Protein AF-A0A7V9C9K3-F1 (afdb_monomer)

Nearest PDB structures (foldseek):
  7qtt-assembly1_I  TM=2.173E-01  e=8.677E+00  Homo sapiens

pLDDT: mean 74.56, std 14.45, range [40.59, 89.12]

Radius of gyration: 14.5 Å; Cα contacts (8 Å, |Δi|>4): 79; chains: 1; bounding box: 50×24×31 Å

Foldseek 3Di:
DDPPPPDDDDPDAADPPPRRPGFAAPVRDDPVLNVVLCVDPVVVVDPPVVCNVAWTADSVPRDIDPPRPPPPD

Mean predicted aligned error: 9.67 Å

Secondary structure (DSSP, 8-state):
----------TT---TTT--S--EEGGGS-HHHHHHHHHSTHHHHS-HHHHHHH-EE-TTT-PEE--------

Sequence (73 aa):
MRDFTTDKFGSEKSCPRCGAERLRAWSELTNEEQEIVRRLPGAFDFPLRERAGQHLWCVRCFYETTERLPRNV

Structure (mmCIF, N/CA/C/O backbone):
data_AF-A0A7V9C9K3-F1
#
_entry.id   AF-A0A7V9C9K3-F1
#
loop_
_atom_site.group_PDB
_atom_site.id
_atom_site.type_symbol
_atom_site.label_atom_id
_atom_site.label_alt_id
_atom_site.label_comp_id
_atom_site.label_asym_id
_atom_site.label_entity_id
_atom_site.label_seq_id
_atom_site.pdbx_PDB_ins_code
_atom_site.Cartn_x
_atom_site.Cartn_y
_atom_site.Cartn_z
_atom_site.occupancy
_atom_site.B_iso_or_equiv
_atom_site.auth_seq_id
_atom_site.auth_comp_id
_atom_site.auth_asym_id
_atom_site.auth_atom_id
_atom_site.pdbx_PDB_model_num
ATOM 1 N N . MET A 1 1 ? -40.499 13.273 -6.032 1.00 47.75 1 MET A N 1
ATOM 2 C CA . MET A 1 1 ? -39.165 12.992 -5.468 1.00 47.75 1 MET A CA 1
ATOM 3 C C . MET A 1 1 ? -38.696 11.682 -6.065 1.00 47.75 1 MET A C 1
ATOM 5 O O . MET A 1 1 ? -39.386 10.688 -5.892 1.00 47.75 1 MET A O 1
ATOM 9 N N . ARG A 1 2 ? -37.648 11.707 -6.891 1.00 50.75 2 ARG A N 1
ATOM 10 C CA . ARG A 1 2 ? -36.984 10.494 -7.377 1.00 50.75 2 ARG A CA 1
ATOM 11 C C . ARG A 1 2 ? -35.528 10.607 -6.956 1.00 50.75 2 ARG A C 1
ATOM 13 O O . ARG A 1 2 ? -34.779 11.375 -7.553 1.00 50.75 2 ARG A O 1
ATOM 20 N N . ASP A 1 3 ? -35.193 9.892 -5.895 1.00 53.56 3 ASP A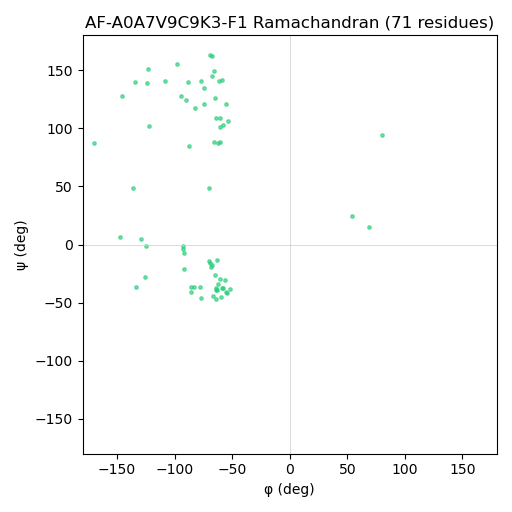 N 1
ATOM 21 C CA . ASP A 1 3 ? -33.842 9.635 -5.424 1.00 53.56 3 ASP A CA 1
ATOM 22 C C . ASP A 1 3 ? -33.119 8.786 -6.471 1.00 53.56 3 ASP A C 1
ATOM 24 O O . ASP A 1 3 ? -33.163 7.559 -6.461 1.00 53.56 3 ASP A O 1
ATOM 28 N N . PHE A 1 4 ? -32.497 9.457 -7.436 1.00 54.91 4 PHE A N 1
ATOM 29 C CA . PHE A 1 4 ? -31.476 8.844 -8.269 1.00 54.91 4 PHE A CA 1
ATOM 30 C C . PHE A 1 4 ? -30.148 9.016 -7.542 1.00 54.91 4 PHE A C 1
ATOM 32 O O . PHE A 1 4 ? -29.402 9.964 -7.782 1.00 54.91 4 PHE A O 1
ATOM 39 N N . THR A 1 5 ? -29.849 8.096 -6.630 1.00 58.50 5 THR A N 1
ATOM 40 C CA . THR A 1 5 ? -28.461 7.771 -6.310 1.00 58.50 5 THR A CA 1
ATOM 41 C C . THR A 1 5 ? -27.838 7.210 -7.585 1.00 58.50 5 THR A C 1
ATOM 43 O O . THR A 1 5 ? -27.895 6.012 -7.852 1.00 58.50 5 THR A O 1
ATOM 46 N N . THR A 1 6 ? -27.317 8.112 -8.421 1.00 55.12 6 THR A N 1
ATOM 47 C CA . THR A 1 6 ? -26.463 7.789 -9.564 1.00 55.12 6 THR A CA 1
ATOM 48 C C . THR A 1 6 ? -25.224 7.078 -9.032 1.00 55.12 6 THR A C 1
ATOM 50 O O . THR A 1 6 ? -24.216 7.682 -8.676 1.00 55.12 6 THR A O 1
ATOM 53 N N . ASP A 1 7 ? -25.361 5.762 -8.930 1.00 63.53 7 ASP A N 1
ATOM 54 C CA . ASP A 1 7 ? -24.289 4.796 -9.041 1.00 63.53 7 ASP A CA 1
ATOM 55 C C . ASP A 1 7 ? -23.633 4.965 -10.422 1.00 63.53 7 ASP A C 1
ATOM 57 O O . ASP A 1 7 ? -24.319 5.159 -11.429 1.00 63.53 7 ASP A O 1
ATOM 61 N N . LYS A 1 8 ? -22.304 4.837 -10.444 1.00 58.44 8 LYS A N 1
ATOM 62 C CA . LYS A 1 8 ? -21.403 4.848 -11.613 1.00 58.44 8 LYS A CA 1
ATOM 63 C C . LYS A 1 8 ? -21.045 6.218 -12.179 1.00 58.44 8 LYS A C 1
ATOM 65 O O . LYS A 1 8 ? -21.714 6.744 -13.051 1.00 58.44 8 LYS A O 1
ATOM 70 N N . PHE A 1 9 ? -19.913 6.745 -11.718 1.00 45.88 9 PHE A N 1
ATOM 71 C CA . PHE A 1 9 ? -18.640 6.752 -12.459 1.00 45.88 9 PHE A CA 1
ATOM 72 C C . PHE A 1 9 ? -17.547 7.209 -11.480 1.00 45.88 9 PHE A C 1
ATOM 74 O O . PHE A 1 9 ? -17.262 8.391 -11.340 1.00 45.88 9 PHE A O 1
ATOM 81 N N . GLY A 1 10 ? -16.976 6.257 -10.743 1.00 40.59 10 GLY A N 1
ATOM 82 C CA . GLY A 1 10 ? -15.869 6.487 -9.812 1.00 40.59 10 GLY A CA 1
ATOM 83 C C . GLY A 1 10 ? -14.823 5.394 -9.969 1.00 40.59 10 GLY A C 1
ATOM 84 O O . GLY A 1 10 ? -14.439 4.752 -8.997 1.00 40.59 10 GLY A O 1
ATOM 85 N N . SER A 1 11 ? -14.440 5.117 -11.213 1.00 49.19 11 SER A N 1
ATOM 86 C CA . SER A 1 11 ? -13.498 4.070 -11.607 1.00 49.19 11 SER A CA 1
ATOM 87 C C . SER A 1 11 ? -12.060 4.378 -11.189 1.00 49.19 11 SER A C 1
ATOM 89 O O . SER A 1 11 ? -11.181 4.302 -12.037 1.00 49.19 11 SER A O 1
ATOM 91 N N . GLU A 1 12 ? -11.785 4.775 -9.942 1.00 55.59 12 GLU A N 1
ATOM 92 C CA . GLU A 1 12 ? -10.407 5.155 -9.613 1.00 55.59 12 GLU A CA 1
ATOM 93 C C . GLU A 1 12 ? -9.809 4.605 -8.326 1.00 55.59 12 GLU A C 1
ATOM 95 O O . GLU A 1 12 ? -8.619 4.317 -8.378 1.00 55.59 12 GLU A O 1
ATOM 100 N N . LYS A 1 13 ? -10.492 4.426 -7.181 1.00 63.75 13 LYS A N 1
ATOM 101 C CA . LYS A 1 13 ? -9.727 4.081 -5.954 1.00 63.75 13 LYS A CA 1
ATOM 102 C C . LYS A 1 13 ? -10.391 3.187 -4.911 1.00 63.75 13 LYS A C 1
ATOM 104 O O . LYS A 1 13 ? -9.784 3.002 -3.868 1.00 63.75 13 LYS A O 1
ATOM 109 N N . SER A 1 14 ? -11.564 2.601 -5.105 1.00 74.00 14 SER A N 1
ATOM 110 C CA . SER A 1 14 ? -12.150 1.780 -4.031 1.00 74.00 14 SER A CA 1
ATOM 111 C C . SER A 1 14 ? -11.486 0.404 -3.923 1.00 74.00 14 SER A C 1
ATOM 113 O O . SER A 1 14 ? -11.130 -0.214 -4.924 1.00 74.00 14 SER A O 1
ATOM 115 N N . CYS A 1 15 ? -11.285 -0.088 -2.699 1.00 81.06 15 CYS A N 1
ATOM 116 C CA . CYS A 1 15 ? -10.633 -1.375 -2.490 1.00 81.06 15 CYS A CA 1
ATOM 117 C C . CYS A 1 15 ? -11.586 -2.536 -2.835 1.00 81.06 15 CYS A C 1
ATOM 119 O O . CYS A 1 15 ? -12.602 -2.687 -2.149 1.00 81.06 15 CYS A O 1
ATOM 121 N N . PRO A 1 16 ? -11.242 -3.425 -3.788 1.00 78.75 16 PRO A N 1
ATOM 122 C CA . PRO A 1 16 ? -12.115 -4.534 -4.184 1.00 78.75 16 PRO A CA 1
ATOM 123 C C . PRO A 1 16 ? -12.253 -5.617 -3.103 1.00 78.75 16 PRO A C 1
ATOM 125 O O . PRO A 1 16 ? -13.160 -6.440 -3.165 1.00 78.75 16 PRO A O 1
ATOM 128 N N . ARG A 1 17 ? -11.363 -5.640 -2.100 1.00 80.31 17 ARG A N 1
ATOM 129 C CA . ARG A 1 17 ? -11.379 -6.642 -1.021 1.00 80.31 17 ARG A CA 1
ATOM 130 C C . ARG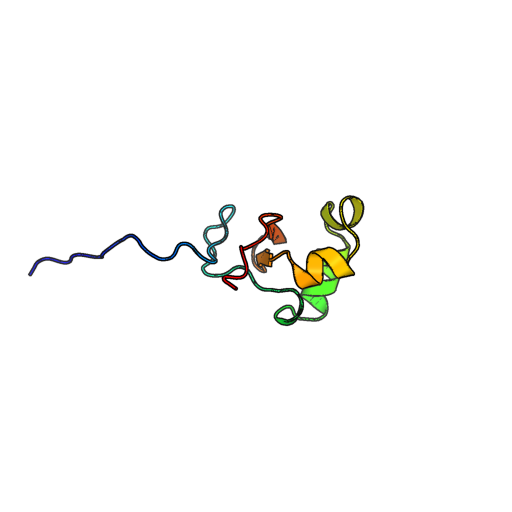 A 1 17 ? -12.293 -6.282 0.140 1.00 80.31 17 ARG A C 1
ATOM 132 O O . ARG A 1 17 ? -12.936 -7.169 0.686 1.00 80.31 17 ARG A O 1
ATOM 139 N N . CYS A 1 18 ? -12.310 -5.019 0.556 1.00 84.69 18 CYS A N 1
ATOM 140 C CA . CYS A 1 18 ? -13.038 -4.596 1.757 1.00 84.69 18 CYS A CA 1
ATOM 141 C C . CYS A 1 18 ? -14.041 -3.465 1.515 1.00 84.69 18 CYS A C 1
ATOM 143 O O . CYS A 1 18 ? -14.684 -3.025 2.465 1.00 84.69 18 CYS A O 1
ATOM 145 N N . GLY A 1 19 ? -14.149 -2.958 0.282 1.00 76.62 19 GLY A N 1
ATOM 146 C CA . GLY A 1 19 ? -15.034 -1.842 -0.051 1.00 76.62 19 GLY A CA 1
ATOM 147 C C . GLY A 1 19 ? -14.604 -0.505 0.557 1.00 76.62 19 GLY A C 1
ATOM 148 O O . GLY A 1 19 ? -15.403 0.422 0.613 1.00 76.62 19 GLY A O 1
ATOM 149 N N . ALA A 1 20 ? -13.363 -0.385 1.047 1.00 80.62 20 ALA A N 1
ATOM 150 C CA . ALA A 1 20 ? -12.852 0.891 1.540 1.00 80.62 20 ALA A CA 1
ATOM 151 C C . ALA A 1 20 ? -12.833 1.935 0.419 1.00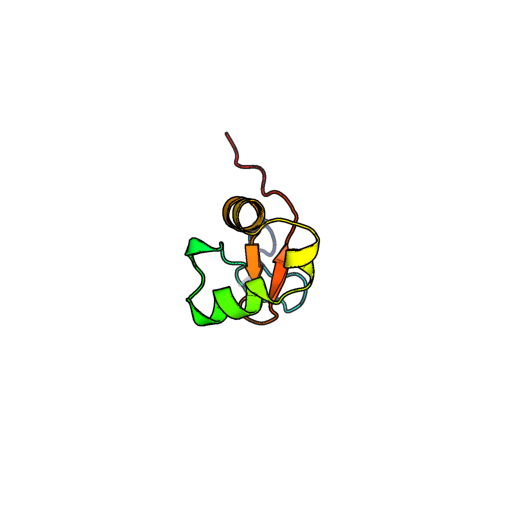 80.62 20 ALA A C 1
ATOM 153 O O . ALA A 1 20 ? -12.447 1.621 -0.708 1.00 80.62 20 ALA A O 1
ATOM 154 N N . GLU A 1 21 ? -13.185 3.175 0.757 1.00 69.62 21 GLU A N 1
ATOM 155 C CA . GLU A 1 21 ? -13.411 4.246 -0.219 1.00 69.62 21 GLU A CA 1
ATOM 156 C C . GLU A 1 21 ? -12.200 4.524 -1.119 1.00 69.62 21 GLU A C 1
ATOM 158 O O . GLU A 1 21 ? -12.383 4.770 -2.312 1.00 69.62 21 GLU A O 1
ATOM 163 N N . ARG A 1 22 ? -10.968 4.456 -0.582 1.00 78.50 22 ARG A N 1
ATOM 164 C CA . ARG A 1 22 ? -9.761 4.857 -1.319 1.00 78.50 22 ARG A CA 1
ATOM 165 C C . ARG A 1 22 ? -8.508 4.026 -1.006 1.00 78.50 22 ARG A C 1
ATOM 167 O O . ARG A 1 22 ? -8.080 3.919 0.142 1.00 78.50 22 ARG A O 1
ATOM 174 N N . LEU A 1 23 ? -7.884 3.515 -2.062 1.00 84.75 23 LEU A N 1
ATOM 175 C CA . LEU A 1 23 ? -6.518 3.020 -2.132 1.00 84.75 23 LEU A CA 1
ATOM 176 C C . LEU A 1 23 ? -5.562 4.219 -2.142 1.00 84.75 23 LEU A C 1
ATOM 178 O O . LEU A 1 23 ? -5.789 5.213 -2.840 1.00 84.75 23 LEU A O 1
ATOM 182 N N . ARG A 1 24 ? -4.506 4.129 -1.342 1.00 85.75 24 ARG A N 1
ATOM 183 C CA . ARG A 1 24 ? -3.525 5.189 -1.118 1.00 85.75 24 ARG A CA 1
ATOM 184 C C . ARG A 1 24 ? -2.207 4.844 -1.788 1.00 85.75 24 ARG A C 1
ATOM 186 O O . ARG A 1 24 ? -1.792 3.687 -1.772 1.00 85.75 24 ARG A O 1
ATOM 193 N N . ALA A 1 25 ? -1.557 5.842 -2.371 1.00 85.75 25 ALA A N 1
ATOM 194 C CA . ALA A 1 25 ? -0.192 5.697 -2.856 1.00 85.75 25 ALA A CA 1
ATOM 195 C C . ALA A 1 25 ? 0.782 5.563 -1.682 1.00 85.75 25 ALA A C 1
ATOM 197 O O . ALA A 1 25 ? 0.472 5.949 -0.558 1.00 85.75 25 ALA A O 1
ATOM 198 N N . TRP A 1 26 ? 1.993 5.080 -1.954 1.00 86.44 26 TRP A N 1
ATOM 199 C CA . TRP A 1 26 ? 3.027 4.893 -0.933 1.00 86.44 26 TRP A CA 1
ATOM 200 C C . TRP A 1 26 ? 3.310 6.174 -0.143 1.00 86.44 26 TRP A C 1
ATOM 202 O O . TRP A 1 26 ? 3.408 6.146 1.080 1.00 86.44 26 TRP A O 1
ATOM 212 N N . SER A 1 27 ? 3.368 7.311 -0.839 1.00 84.38 27 SER A N 1
ATOM 213 C CA . SER A 1 27 ? 3.578 8.628 -0.228 1.00 84.38 27 SER A CA 1
ATOM 214 C C . SER A 1 27 ? 2.411 9.104 0.647 1.00 84.38 27 SER A C 1
ATOM 216 O O . SER A 1 27 ? 2.587 10.027 1.431 1.00 84.38 27 SER A O 1
ATOM 218 N N . GLU A 1 28 ? 1.224 8.507 0.508 1.00 86.44 28 GLU A N 1
ATOM 219 C CA . GLU A 1 28 ? 0.041 8.792 1.332 1.00 86.44 28 GLU A CA 1
ATOM 220 C C . GLU A 1 28 ? -0.062 7.847 2.552 1.00 86.44 28 GLU A C 1
ATOM 222 O O . GLU A 1 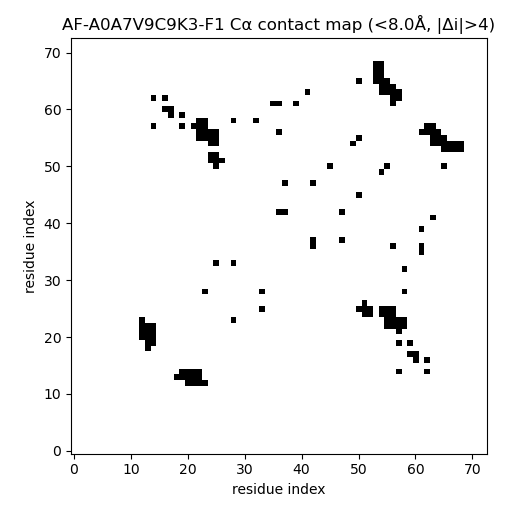28 ? -0.983 7.996 3.360 1.00 86.44 28 GLU A O 1
ATOM 227 N N . LEU A 1 29 ? 0.846 6.868 2.678 1.00 86.62 29 LEU A N 1
ATOM 228 C CA . LEU A 1 29 ? 0.931 5.948 3.813 1.00 86.62 29 LEU A CA 1
ATOM 229 C C . LEU A 1 29 ? 1.818 6.526 4.921 1.00 86.62 29 LEU A C 1
ATOM 231 O O . LEU A 1 29 ? 2.890 7.078 4.665 1.00 86.62 29 LEU A O 1
ATOM 235 N N . THR A 1 30 ? 1.395 6.326 6.162 1.00 89.12 30 THR A N 1
ATOM 236 C CA . THR A 1 30 ? 2.189 6.569 7.371 1.00 89.12 30 THR A CA 1
ATOM 237 C C . THR A 1 30 ? 3.361 5.588 7.482 1.00 89.12 30 THR A C 1
ATOM 239 O O . THR A 1 30 ? 3.364 4.532 6.851 1.00 89.12 30 THR A O 1
ATOM 242 N N . ASN A 1 31 ? 4.360 5.906 8.314 1.00 88.06 31 ASN A N 1
ATOM 243 C CA . ASN A 1 31 ? 5.514 5.020 8.530 1.00 88.06 31 ASN A CA 1
ATOM 244 C C . ASN A 1 31 ? 5.096 3.609 8.977 1.00 88.06 31 ASN A C 1
ATOM 246 O O . ASN A 1 31 ? 5.639 2.628 8.480 1.00 88.06 31 ASN A O 1
ATOM 250 N N . GLU A 1 32 ? 4.100 3.508 9.857 1.00 88.62 32 GLU A N 1
ATOM 251 C CA . GLU A 1 32 ? 3.604 2.227 10.365 1.00 88.62 32 GLU A CA 1
ATOM 252 C C . GLU A 1 32 ? 2.927 1.404 9.252 1.00 88.62 32 GLU A C 1
ATOM 254 O O . GLU A 1 32 ? 3.223 0.225 9.058 1.00 88.62 32 GLU A O 1
ATOM 259 N N . GLU A 1 33 ? 2.097 2.046 8.424 1.00 87.94 33 GLU A N 1
ATOM 260 C CA . GLU A 1 33 ? 1.476 1.409 7.256 1.00 87.94 33 GLU A CA 1
ATOM 261 C C . GLU A 1 33 ? 2.523 0.986 6.211 1.00 87.94 33 GLU A C 1
ATOM 263 O O . GLU A 1 33 ? 2.413 -0.089 5.616 1.00 87.94 33 GLU A O 1
ATOM 268 N N . GLN A 1 34 ? 3.570 1.791 6.012 1.00 88.19 34 GLN A N 1
ATOM 269 C CA . GLN A 1 34 ? 4.689 1.461 5.130 1.00 88.19 34 GLN A CA 1
ATOM 270 C C . GLN A 1 34 ? 5.460 0.228 5.614 1.00 88.19 34 GLN A C 1
ATOM 272 O O . GLN A 1 34 ? 5.857 -0.604 4.795 1.00 88.19 34 GLN A O 1
ATOM 277 N N . GLU A 1 35 ? 5.668 0.071 6.922 1.00 89.12 35 GLU A N 1
ATOM 278 C CA . GLU A 1 35 ? 6.294 -1.132 7.476 1.00 89.12 35 GLU A CA 1
ATOM 279 C C . GLU 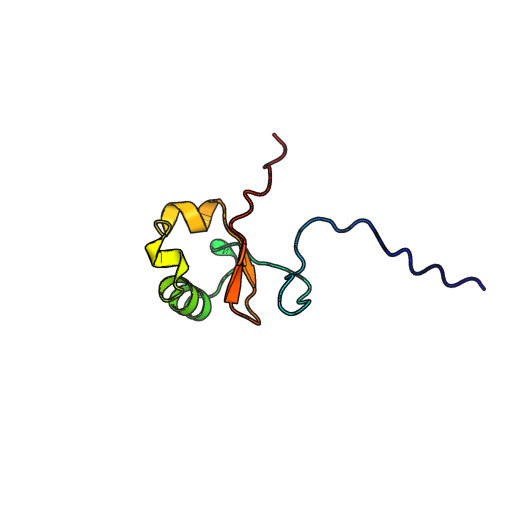A 1 35 ? 5.452 -2.385 7.237 1.00 89.12 35 GLU A C 1
ATOM 281 O O . GLU A 1 35 ? 6.002 -3.430 6.881 1.00 89.12 35 GLU A O 1
ATOM 286 N N . ILE A 1 36 ? 4.128 -2.280 7.357 1.00 86.75 36 ILE A N 1
ATOM 287 C CA . ILE A 1 36 ? 3.220 -3.389 7.049 1.00 86.75 36 ILE A CA 1
ATOM 288 C C . ILE A 1 36 ? 3.307 -3.739 5.560 1.00 86.75 36 ILE A C 1
ATOM 290 O O . ILE A 1 36 ? 3.503 -4.903 5.214 1.00 86.75 36 ILE A O 1
ATOM 294 N N . VAL A 1 37 ? 3.261 -2.743 4.669 1.00 85.12 37 VAL A N 1
ATOM 295 C CA . VAL A 1 37 ? 3.356 -2.954 3.214 1.00 85.12 37 VAL A CA 1
ATOM 296 C C . VAL A 1 37 ? 4.694 -3.572 2.786 1.00 85.12 37 VAL A C 1
ATOM 298 O O . VAL A 1 37 ? 4.730 -4.396 1.865 1.00 85.12 37 VAL A O 1
ATOM 301 N N . ARG A 1 38 ? 5.796 -3.235 3.469 1.00 83.44 38 ARG A N 1
ATOM 302 C CA . ARG A 1 38 ? 7.115 -3.863 3.254 1.00 83.44 38 ARG A CA 1
ATOM 303 C C . ARG A 1 38 ? 7.138 -5.344 3.621 1.00 83.44 38 ARG A C 1
ATOM 305 O O . ARG A 1 38 ? 7.949 -6.075 3.067 1.00 83.44 38 ARG A O 1
ATOM 312 N N . ARG A 1 39 ? 6.272 -5.777 4.539 1.00 84.44 39 ARG A N 1
ATOM 313 C CA . ARG A 1 39 ? 6.148 -7.176 4.975 1.00 84.44 39 ARG A CA 1
ATOM 314 C C . ARG A 1 39 ? 5.102 -7.960 4.179 1.00 84.44 39 ARG A C 1
ATOM 316 O O . ARG A 1 39 ? 4.996 -9.169 4.361 1.00 84.44 39 ARG A O 1
ATOM 323 N N . LEU A 1 40 ? 4.325 -7.299 3.315 1.00 82.00 40 LEU A N 1
ATOM 324 C CA . LEU A 1 40 ? 3.357 -7.976 2.454 1.00 82.00 40 LEU A CA 1
ATOM 325 C C . LEU A 1 40 ? 4.059 -8.878 1.433 1.00 82.00 40 LEU A C 1
ATOM 327 O O . LEU A 1 40 ? 5.136 -8.520 0.953 1.00 82.00 40 LEU A O 1
ATOM 331 N N . PRO A 1 41 ? 3.418 -9.984 1.016 1.00 76.31 41 PRO A N 1
ATOM 332 C CA . PRO A 1 41 ? 3.990 -10.915 0.045 1.00 76.31 41 PRO A CA 1
ATOM 333 C C . PRO A 1 41 ? 4.378 -10.246 -1.282 1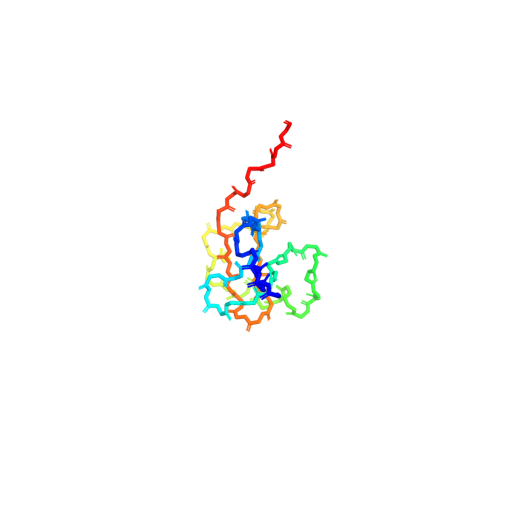.00 76.31 41 PRO A C 1
ATOM 335 O O . PRO A 1 41 ? 5.398 -10.610 -1.850 1.00 76.31 41 PRO A O 1
ATOM 338 N N . GLY A 1 42 ? 3.679 -9.186 -1.711 1.00 70.25 42 GLY A N 1
ATOM 339 C CA . GLY A 1 42 ? 4.052 -8.427 -2.915 1.00 70.25 42 GLY A CA 1
ATOM 340 C C . GLY A 1 42 ? 5.421 -7.729 -2.847 1.00 70.25 42 GLY A C 1
ATOM 341 O O . GLY A 1 42 ? 5.940 -7.298 -3.872 1.00 70.25 42 GLY A O 1
ATOM 342 N N . ALA A 1 43 ? 6.044 -7.624 -1.663 1.00 71.50 43 ALA A N 1
ATOM 343 C CA . ALA A 1 43 ? 7.434 -7.174 -1.526 1.00 71.50 43 ALA A CA 1
ATOM 344 C C . ALA A 1 43 ? 8.440 -8.189 -2.089 1.00 71.50 43 ALA A C 1
ATOM 346 O O . ALA A 1 43 ? 9.586 -7.829 -2.350 1.00 71.50 43 ALA A O 1
ATOM 347 N N . PHE A 1 44 ? 8.013 -9.442 -2.250 1.00 75.19 44 PHE A N 1
ATOM 348 C CA . PHE A 1 44 ? 8.799 -10.505 -2.856 1.00 75.19 44 PHE A CA 1
ATOM 349 C C . PHE A 1 44 ? 8.716 -10.462 -4.387 1.00 75.19 44 PHE A C 1
ATOM 351 O O . PHE A 1 44 ? 9.716 -10.693 -5.059 1.00 75.19 44 PHE A O 1
ATOM 358 N N . ASP A 1 45 ? 7.547 -10.110 -4.928 1.00 78.62 45 ASP A N 1
ATOM 359 C CA . ASP A 1 45 ? 7.307 -10.022 -6.371 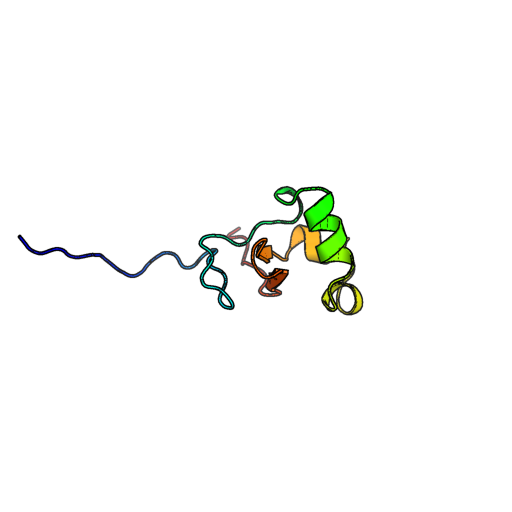1.00 78.62 45 ASP A CA 1
ATOM 360 C C . ASP A 1 45 ? 7.880 -8.745 -7.003 1.00 78.62 45 ASP A C 1
ATOM 362 O O . ASP A 1 45 ? 8.389 -8.783 -8.123 1.00 78.62 45 ASP A O 1
ATOM 366 N N . PHE A 1 46 ? 7.832 -7.610 -6.293 1.00 79.00 46 PHE A N 1
ATOM 367 C CA . PHE A 1 46 ? 8.256 -6.317 -6.834 1.00 79.00 46 PHE A CA 1
ATOM 368 C C . PHE A 1 46 ? 9.139 -5.530 -5.853 1.00 79.00 46 PHE A C 1
ATOM 370 O O . PHE A 1 46 ? 8.841 -5.449 -4.657 1.00 79.00 46 PHE A O 1
ATOM 377 N N . PRO A 1 47 ? 10.201 -4.854 -6.335 1.00 83.69 47 PRO A N 1
ATOM 378 C CA . PRO A 1 47 ? 11.020 -4.005 -5.482 1.00 83.69 47 PRO A CA 1
ATOM 379 C C . PRO A 1 47 ? 10.222 -2.786 -5.004 1.00 83.69 47 PRO A C 1
ATOM 381 O O . PRO A 1 47 ? 9.447 -2.192 -5.755 1.00 83.69 47 PRO A O 1
ATOM 384 N N . LEU A 1 48 ? 10.475 -2.344 -3.767 1.00 80.88 48 LEU A N 1
ATOM 385 C CA . LEU A 1 48 ? 9.722 -1.262 -3.119 1.00 80.88 48 LEU A CA 1
ATOM 386 C C . LEU A 1 48 ? 9.615 0.014 -3.968 1.00 80.88 48 LEU A C 1
ATOM 388 O O . LEU A 1 48 ? 8.558 0.633 -4.004 1.00 80.88 48 LEU A O 1
ATOM 392 N N . ARG A 1 49 ? 10.685 0.384 -4.683 1.00 83.00 49 ARG A N 1
ATOM 393 C CA . ARG A 1 49 ? 10.710 1.565 -5.565 1.00 83.00 49 ARG A CA 1
ATOM 394 C C . ARG A 1 49 ? 9.646 1.508 -6.664 1.00 83.00 49 ARG A C 1
ATOM 396 O O . ARG A 1 49 ? 9.089 2.531 -7.039 1.00 83.00 49 ARG A O 1
ATOM 403 N N . GLU A 1 50 ? 9.402 0.313 -7.195 1.00 83.44 50 GLU A N 1
ATOM 404 C CA . GLU A 1 50 ? 8.498 0.096 -8.316 1.00 83.44 50 GLU A CA 1
ATOM 405 C C . GLU A 1 50 ? 7.059 0.161 -7.826 1.00 83.44 50 GLU A C 1
ATOM 407 O O . GLU A 1 50 ? 6.249 0.912 -8.371 1.00 83.44 50 GLU A O 1
ATOM 412 N N . ARG A 1 51 ? 6.799 -0.531 -6.712 1.00 83.88 51 ARG A N 1
ATOM 413 C CA . ARG A 1 51 ? 5.511 -0.507 -6.027 1.00 83.88 51 ARG A CA 1
ATOM 414 C C . ARG A 1 51 ? 5.169 0.914 -5.584 1.00 83.88 51 ARG A C 1
ATOM 416 O O . ARG A 1 51 ? 4.073 1.386 -5.837 1.00 83.88 51 ARG A O 1
ATOM 423 N N . ALA A 1 52 ? 6.116 1.647 -4.997 1.00 82.88 52 ALA A N 1
ATOM 424 C CA . ALA A 1 52 ? 5.881 3.003 -4.498 1.00 82.88 52 ALA A CA 1
ATOM 425 C C . ALA A 1 52 ? 5.439 4.000 -5.580 1.00 82.88 52 ALA A C 1
ATOM 427 O O . ALA A 1 52 ? 4.711 4.945 -5.279 1.00 82.88 52 ALA A O 1
ATOM 428 N N . GLY A 1 53 ? 5.871 3.791 -6.827 1.00 80.94 53 GLY A N 1
ATOM 429 C CA . GLY A 1 53 ? 5.521 4.652 -7.954 1.00 80.94 53 GLY A CA 1
ATOM 430 C C . GLY A 1 53 ? 4.282 4.218 -8.741 1.00 80.94 53 GLY A C 1
ATOM 431 O O . GLY A 1 53 ? 3.720 5.051 -9.455 1.00 80.94 53 GLY A O 1
ATOM 432 N N . GLN A 1 54 ? 3.880 2.947 -8.646 1.00 81.00 54 GLN A N 1
ATOM 433 C CA . GLN A 1 54 ? 2.866 2.353 -9.529 1.00 81.00 54 GLN A CA 1
ATOM 434 C C . GLN A 1 54 ? 1.697 1.692 -8.795 1.00 81.00 54 GLN A C 1
ATOM 436 O O . GLN A 1 54 ? 0.611 1.616 -9.359 1.00 81.00 54 GLN A O 1
ATOM 441 N N . HIS A 1 55 ? 1.908 1.205 -7.574 1.00 86.19 55 HIS A N 1
ATOM 442 C CA . HIS A 1 55 ? 0.920 0.440 -6.822 1.00 86.19 55 HIS A CA 1
ATOM 443 C C . HIS A 1 55 ? 0.187 1.336 -5.824 1.00 86.19 55 HIS A C 1
ATOM 445 O O . HIS A 1 55 ? 0.696 2.369 -5.374 1.00 86.19 55 HIS A O 1
ATOM 451 N N . LEU A 1 56 ? -1.023 0.916 -5.463 1.00 86.06 56 LEU A N 1
ATOM 452 C CA . LEU A 1 56 ? -1.798 1.530 -4.392 1.00 86.06 56 LEU A CA 1
ATOM 453 C C . LEU A 1 56 ? -2.167 0.485 -3.345 1.00 86.06 56 LEU A C 1
ATOM 455 O O . LEU A 1 56 ? -2.371 -0.689 -3.659 1.00 86.06 56 LEU A O 1
ATOM 459 N N . TRP A 1 57 ? -2.321 0.934 -2.104 1.00 87.25 57 TRP A N 1
ATOM 460 C CA . TRP A 1 57 ? -2.618 0.070 -0.971 1.00 87.25 57 TRP A CA 1
ATOM 461 C C . TRP A 1 57 ? -3.872 0.500 -0.239 1.00 87.25 57 TRP A C 1
ATOM 463 O O . TRP A 1 57 ? -4.122 1.680 0.010 1.00 87.25 57 TRP A O 1
ATOM 473 N N . CYS A 1 58 ? -4.663 -0.487 0.157 1.00 87.56 58 CYS A N 1
ATOM 474 C CA . CYS A 1 58 ? -5.750 -0.269 1.085 1.00 87.56 58 CYS A CA 1
ATOM 475 C C . CYS A 1 58 ? -5.212 -0.269 2.512 1.00 87.56 58 CYS A C 1
ATOM 477 O O . CYS A 1 58 ? -4.793 -1.306 3.003 1.00 87.56 58 CYS A O 1
ATOM 479 N N . VAL A 1 59 ? -5.330 0.837 3.233 1.00 85.31 59 VAL A N 1
ATOM 480 C CA . VAL A 1 59 ? -4.916 0.901 4.648 1.00 85.31 59 VAL A CA 1
ATOM 481 C C . VAL A 1 59 ? -5.813 0.095 5.597 1.00 85.31 59 VAL A C 1
ATOM 483 O O . VAL A 1 59 ? -5.437 -0.178 6.728 1.00 85.31 59 VAL A O 1
ATOM 486 N N . ARG A 1 60 ? -7.007 -0.326 5.147 1.00 85.88 60 ARG A N 1
ATOM 487 C CA . ARG A 1 60 ? -7.93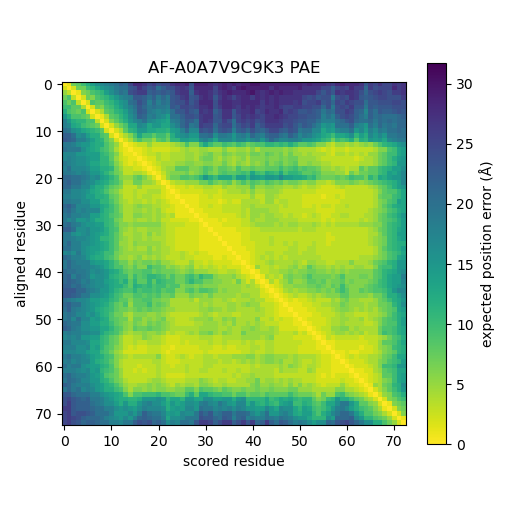5 -1.131 5.964 1.00 85.88 60 ARG A CA 1
ATOM 488 C C . ARG A 1 60 ? -7.669 -2.631 5.907 1.00 85.88 60 ARG A C 1
ATOM 490 O O . ARG A 1 60 ? -7.898 -3.318 6.892 1.00 85.88 60 ARG A O 1
ATOM 497 N N . CYS A 1 61 ? -7.275 -3.152 4.747 1.00 87.00 61 CYS A N 1
ATOM 498 C CA . CYS A 1 61 ? -7.076 -4.594 4.549 1.00 87.00 61 CYS A CA 1
ATOM 499 C C . CYS A 1 61 ? -5.720 -4.947 3.932 1.00 87.00 61 CYS A C 1
ATOM 501 O O . CYS A 1 61 ? -5.487 -6.106 3.601 1.00 87.00 61 CYS A O 1
ATOM 503 N N . PHE A 1 62 ? -4.857 -3.947 3.740 1.00 84.94 62 PHE A N 1
ATOM 504 C CA . PHE A 1 62 ? -3.532 -4.057 3.134 1.00 84.94 62 PHE A CA 1
ATOM 505 C C . PHE A 1 62 ? -3.519 -4.724 1.755 1.00 84.94 62 PHE A C 1
ATOM 507 O O . PHE A 1 62 ? -2.501 -5.246 1.314 1.00 84.94 62 PHE A O 1
ATOM 514 N N . TYR A 1 63 ? -4.648 -4.670 1.043 1.00 85.44 63 TYR A N 1
ATOM 515 C CA . TYR A 1 63 ? -4.706 -5.081 -0.351 1.00 85.44 63 TYR A CA 1
ATOM 516 C C . TYR A 1 63 ? -3.842 -4.155 -1.199 1.00 85.44 63 TYR A C 1
ATOM 518 O O . TYR A 1 63 ? -4.027 -2.938 -1.171 1.00 85.44 63 TYR A O 1
ATOM 526 N N . GLU A 1 64 ? -2.930 -4.749 -1.953 1.00 85.44 64 GLU A N 1
ATOM 527 C CA . GLU A 1 64 ? -2.142 -4.083 -2.974 1.00 85.44 64 GLU A CA 1
ATOM 528 C C . GLU A 1 64 ? -2.821 -4.247 -4.331 1.00 85.44 64 GLU A C 1
ATOM 530 O O . GLU A 1 64 ? -3.097 -5.372 -4.748 1.00 85.44 64 GLU A O 1
ATOM 535 N N . THR A 1 65 ? -3.036 -3.138 -5.037 1.00 80.50 65 THR A N 1
ATOM 536 C CA . THR A 1 65 ? -3.319 -3.200 -6.470 1.00 80.50 65 THR A CA 1
ATOM 537 C C . THR A 1 65 ? -2.016 -3.123 -7.257 1.00 80.50 65 THR A C 1
ATOM 539 O O . THR A 1 65 ? -1.226 -2.191 -7.091 1.00 80.50 65 THR A O 1
ATOM 542 N N . THR A 1 66 ? -1.801 -4.119 -8.110 1.00 76.31 66 THR A N 1
ATOM 543 C CA . THR A 1 66 ? -0.734 -4.145 -9.118 1.00 76.31 66 THR A CA 1
ATOM 544 C C . THR A 1 66 ? -1.220 -3.597 -10.457 1.00 76.31 66 THR A C 1
ATOM 546 O O . THR A 1 66 ? -0.458 -3.567 -11.425 1.00 76.31 66 THR A O 1
ATOM 549 N N . GLU A 1 67 ? -2.496 -3.204 -10.552 1.00 66.19 67 GLU A N 1
ATOM 550 C CA . GLU A 1 67 ? -3.004 -2.536 -11.739 1.00 66.19 67 GLU A CA 1
ATOM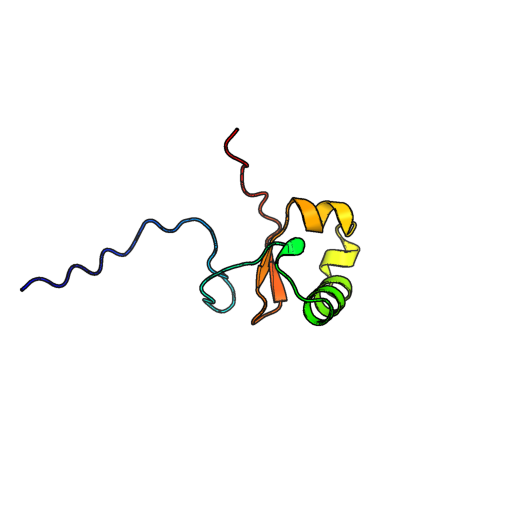 551 C C . GLU A 1 67 ? -2.272 -1.206 -11.863 1.00 66.19 67 GLU A C 1
ATOM 553 O O . GLU A 1 67 ? -2.463 -0.287 -11.063 1.00 66.19 67 GLU A O 1
ATOM 558 N N . ARG A 1 68 ? -1.393 -1.121 -12.867 1.00 57.53 68 ARG A N 1
ATOM 559 C CA . ARG A 1 68 ? -0.798 0.143 -13.283 1.00 57.53 68 ARG A CA 1
ATOM 560 C C . ARG A 1 68 ? -1.955 1.053 -13.647 1.00 57.53 68 ARG A C 1
ATOM 562 O O . ARG A 1 68 ? -2.526 0.902 -14.725 1.00 57.53 68 ARG A O 1
ATOM 569 N N . LEU A 1 69 ? -2.303 1.986 -12.763 1.00 56.66 69 LEU A N 1
ATOM 570 C CA . LEU A 1 69 ? -3.197 3.062 -13.156 1.00 56.66 69 LEU A CA 1
ATOM 571 C C . LEU A 1 69 ? -2.554 3.719 -14.380 1.00 56.66 69 LEU A C 1
ATOM 573 O O . LEU A 1 69 ? -1.397 4.153 -14.279 1.00 56.66 69 LEU A O 1
ATOM 577 N N . PRO A 1 70 ? -3.234 3.752 -15.541 1.00 46.69 70 PRO A N 1
ATOM 578 C CA . PRO A 1 70 ? -2.723 4.494 -16.669 1.00 46.69 70 PRO A CA 1
ATOM 579 C C . PRO A 1 70 ? -2.640 5.941 -16.198 1.00 46.69 70 PRO A C 1
ATOM 581 O O . PRO A 1 70 ? -3.652 6.592 -15.945 1.00 46.69 70 PRO A O 1
ATOM 584 N N . ARG A 1 71 ? -1.414 6.437 -16.000 1.00 48.03 71 ARG A N 1
ATOM 585 C CA . ARG A 1 71 ? -1.187 7.875 -15.921 1.00 48.03 71 ARG A CA 1
ATOM 586 C C . ARG A 1 71 ? -1.656 8.395 -17.270 1.00 48.03 71 ARG A C 1
ATOM 588 O O . ARG A 1 71 ? -0.959 8.179 -18.255 1.00 48.03 71 ARG A O 1
ATOM 595 N N . ASN A 1 72 ? -2.858 8.964 -17.321 1.00 41.56 72 ASN A N 1
ATOM 596 C CA . ASN A 1 72 ? -3.304 9.729 -18.475 1.00 41.56 72 ASN A CA 1
ATOM 597 C C . ASN A 1 72 ? -2.222 10.788 -18.723 1.00 41.56 72 ASN A C 1
ATOM 599 O O . ASN A 1 72 ? -2.041 11.683 -17.895 1.00 41.56 72 ASN A O 1
ATOM 603 N N . VAL A 1 73 ? -1.439 10.572 -19.781 1.00 43.22 73 VAL A N 1
ATOM 604 C CA . VAL A 1 73 ? -0.429 11.500 -20.298 1.00 43.22 73 VAL A CA 1
ATOM 605 C C . VAL A 1 73 ? -1.092 12.546 -21.173 1.00 43.22 73 VAL A C 1
ATOM 607 O O . VAL A 1 73 ? -2.063 12.187 -21.876 1.00 43.22 73 VAL A O 1
#

Solvent-accessible surface area (backbone atoms only — not comparable to full-atom values): 4749 Å² total; per-residue (Å²): 140,79,89,74,79,77,73,84,89,74,94,77,36,59,30,91,87,78,68,44,76,58,42,34,42,49,88,73,47,53,73,69,57,47,54,54,54,63,69,36,74,64,45,76,81,40,59,68,76,58,41,47,76,47,26,32,32,21,88,89,78,68,49,70,42,80,66,65,67,78,76,86,123